Protein AF-A0A836T9J8-F1 (afdb_monomer)

Solvent-accessible surface area (backbone atoms only — not comparable to full-atom values): 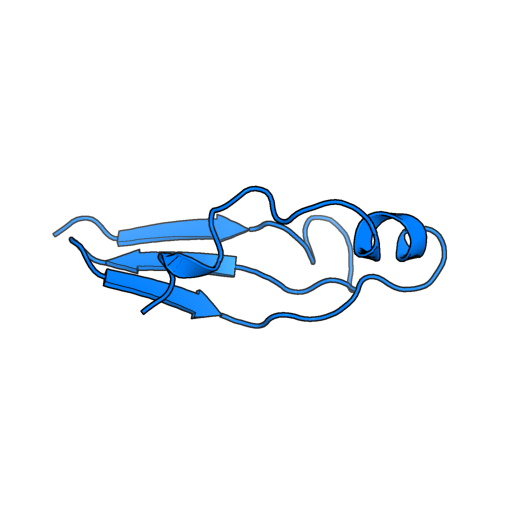3378 Å² total; per-residue (Å²): 137,61,76,46,78,48,76,78,27,40,70,98,49,81,48,17,36,26,30,45,38,33,52,76,88,47,31,41,70,48,63,82,46,65,38,56,77,98,49,32,72,58,64,78,51,78,69,100,59,68,77,88,66,50,105

Secondary structure (DSSP, 8-state):
--EEEEESSSSSSSS---EEEEETTEEEEE--PPP-GGGGGGGGSPPSS-GGG--

pLDDT: mean 96.82, std 3.72, range [72.12, 98.56]

Sequence (55 aa):
MNIRIQSFGATEGVTGSCHLLQVGKLKILVDCGMFQGLDENKNYNPFPFDPRKID

Foldseek 3Di:
DDWDKDFPDPPVHNFQGWIWIDDPQATAIDDGTADDDPCNVVNPDDDPDDPVSHD

Mean predicted aligned error: 2.3 Å

Nearest PDB structures (foldseek):
  3ie1-assembly4_D  TM=9.877E-01  e=3.653E-03  Thermus thermophilus HB8
  7ycx-assembly1_K  TM=8.010E-01  e=4.595E-02  Homo sapiens
  1wdu-assembly1_A  TM=4.789E-01  e=2.050E+00  Bombyx mori
  1zx4-assembly1_B  TM=5.844E-01  e=6.014E+00  Punavirus P1

Radius of gyration: 11.95 Å; Cα contacts (8 Å, |Δi|>4): 86; chains: 1; bounding box: 27×13×36 Å

Structure (mmCIF, N/CA/C/O backbone):
data_AF-A0A836T9J8-F1
#
_entry.id   AF-A0A836T9J8-F1
#
loop_
_atom_site.group_PDB
_atom_site.id
_atom_site.type_symbol
_atom_site.label_atom_id
_atom_site.label_alt_id
_atom_site.label_comp_id
_atom_site.label_asym_id
_atom_site.label_entity_id
_atom_site.label_seq_id
_atom_site.pdbx_PDB_ins_code
_atom_site.Cartn_x
_atom_site.Cartn_y
_atom_site.Cartn_z
_atom_site.occupancy
_atom_site.B_iso_or_equiv
_atom_site.auth_seq_id
_atom_site.auth_comp_id
_atom_site.auth_asym_id
_atom_site.auth_atom_id
_atom_site.pdbx_PDB_model_num
ATOM 1 N N . MET A 1 1 ? -5.981 -4.630 24.630 1.00 72.12 1 MET A N 1
ATOM 2 C CA . MET A 1 1 ? -6.271 -3.831 23.419 1.00 72.12 1 MET A CA 1
ATOM 3 C C . MET A 1 1 ? -5.298 -4.298 22.348 1.00 72.12 1 MET A C 1
ATOM 5 O O . MET A 1 1 ? -4.107 -4.242 22.610 1.00 72.12 1 MET A O 1
ATOM 9 N N . ASN A 1 2 ? -5.771 -4.886 21.245 1.00 88.38 2 ASN A N 1
ATOM 10 C CA . ASN A 1 2 ? -4.882 -5.427 20.208 1.00 88.38 2 ASN A CA 1
ATOM 11 C C . ASN A 1 2 ? -4.623 -4.355 19.143 1.00 88.38 2 ASN A C 1
ATOM 13 O O . ASN A 1 2 ? -5.581 -3.750 18.655 1.00 88.38 2 ASN A O 1
ATOM 17 N N . ILE A 1 3 ? -3.353 -4.136 18.816 1.00 97.06 3 ILE A N 1
ATOM 18 C CA . ILE A 1 3 ? -2.898 -3.211 17.779 1.00 97.06 3 ILE A CA 1
ATOM 19 C C . ILE A 1 3 ? -2.131 -4.048 16.764 1.00 97.06 3 ILE A C 1
ATOM 21 O O . ILE A 1 3 ? -1.190 -4.753 17.128 1.00 97.06 3 ILE A O 1
ATOM 25 N N . ARG A 1 4 ? -2.541 -3.987 15.499 1.00 97.94 4 ARG A N 1
ATOM 26 C CA . ARG A 1 4 ? -1.887 -4.711 14.407 1.00 97.94 4 ARG A CA 1
ATOM 27 C C . ARG A 1 4 ? -1.666 -3.775 13.235 1.00 97.94 4 ARG A C 1
ATOM 29 O O . ARG A 1 4 ? -2.576 -3.043 12.863 1.00 97.94 4 ARG A O 1
ATOM 36 N N . ILE A 1 5 ? -0.490 -3.862 12.630 1.00 97.81 5 ILE A N 1
ATOM 37 C CA . ILE A 1 5 ? -0.186 -3.230 11.350 1.00 97.81 5 ILE A CA 1
ATOM 38 C C . ILE A 1 5 ? 0.026 -4.310 10.288 1.00 97.81 5 ILE A C 1
ATOM 40 O O . ILE A 1 5 ? 0.604 -5.363 10.571 1.00 97.81 5 ILE A O 1
ATOM 44 N N . GLN A 1 6 ? -0.471 -4.066 9.081 1.00 98.00 6 GLN A N 1
ATOM 45 C CA . GLN A 1 6 ? -0.194 -4.881 7.904 1.00 98.00 6 GLN A CA 1
ATOM 46 C C . GLN A 1 6 ? 0.223 -3.976 6.746 1.00 98.00 6 GLN A C 1
ATOM 48 O O . GLN A 1 6 ? -0.505 -3.053 6.392 1.00 98.00 6 GLN A O 1
ATOM 53 N N . SER A 1 7 ? 1.387 -4.253 6.164 1.00 98.12 7 SER A N 1
ATOM 54 C CA . SER A 1 7 ? 1.921 -3.516 5.017 1.00 98.12 7 SER A CA 1
ATOM 55 C C . SER A 1 7 ? 1.504 -4.178 3.708 1.00 98.12 7 SER A C 1
ATOM 57 O O . SER A 1 7 ? 1.598 -5.399 3.576 1.00 98.12 7 SER A O 1
ATOM 59 N N . PHE A 1 8 ? 1.049 -3.370 2.753 1.00 97.75 8 PHE A N 1
ATOM 60 C CA . PHE A 1 8 ? 0.624 -3.798 1.416 1.00 97.75 8 PHE A CA 1
ATOM 61 C C . PHE A 1 8 ? 1.463 -3.194 0.284 1.00 97.75 8 PHE A C 1
ATOM 63 O O . PHE A 1 8 ? 1.383 -3.661 -0.849 1.00 97.75 8 PHE A O 1
ATOM 70 N N . GLY A 1 9 ? 2.314 -2.218 0.591 1.00 97.56 9 GLY A N 1
ATOM 71 C CA . GLY A 1 9 ? 3.386 -1.753 -0.282 1.00 97.56 9 GLY A CA 1
ATOM 72 C C . GLY A 1 9 ? 4.498 -1.106 0.536 1.00 97.56 9 GLY A C 1
ATOM 73 O O . GLY A 1 9 ? 4.530 -1.283 1.758 1.00 97.56 9 GLY A O 1
ATOM 74 N N . ALA A 1 10 ? 5.477 -0.488 -0.133 1.00 97.44 10 ALA A N 1
ATOM 75 C CA . ALA A 1 10 ? 6.762 -0.111 0.477 1.00 97.44 10 ALA A CA 1
ATOM 76 C C . ALA A 1 10 ? 7.412 -1.250 1.306 1.00 97.44 10 ALA A C 1
ATOM 78 O O . ALA A 1 10 ? 8.119 -1.028 2.286 1.00 97.44 10 ALA A O 1
ATOM 79 N N . THR A 1 11 ? 7.129 -2.505 0.939 1.00 95.75 11 THR A N 1
ATOM 80 C CA . THR A 1 11 ? 7.654 -3.703 1.602 1.00 95.75 11 THR A CA 1
ATOM 81 C C . THR A 1 11 ? 8.794 -4.225 0.749 1.00 95.75 11 THR A C 1
ATOM 83 O O . THR A 1 11 ? 8.555 -4.634 -0.383 1.00 95.75 11 THR A O 1
ATOM 86 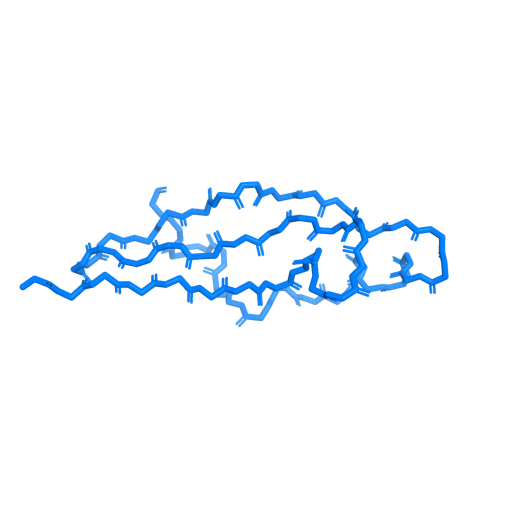N N . GLU A 1 12 ? 10.023 -4.127 1.265 1.00 95.25 12 GLU A N 1
ATOM 87 C CA . GLU A 1 12 ? 11.256 -4.405 0.504 1.00 95.25 12 GLU A CA 1
ATOM 88 C C . GLU A 1 12 ? 11.380 -3.560 -0.786 1.00 95.25 12 GLU A C 1
ATOM 90 O O . GLU A 1 12 ? 12.073 -3.919 -1.734 1.00 95.25 12 GLU A O 1
ATOM 95 N N . GLY A 1 13 ? 10.721 -2.398 -0.807 1.00 94.81 13 GLY A N 1
A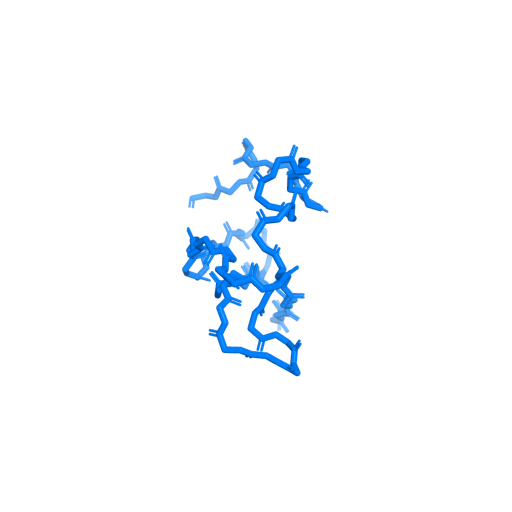TOM 96 C CA . GLY A 1 13 ? 10.695 -1.438 -1.907 1.00 94.81 13 GLY A CA 1
ATOM 97 C C . GLY A 1 13 ? 10.318 -0.044 -1.402 1.00 94.81 13 GLY A C 1
ATOM 98 O O . GLY A 1 13 ? 10.017 0.131 -0.224 1.00 94.81 13 GLY A O 1
ATOM 99 N N . VAL A 1 14 ? 10.345 0.959 -2.284 1.00 97.50 14 VAL A N 1
ATOM 100 C CA . VAL A 1 14 ? 10.142 2.374 -1.897 1.00 97.50 14 VAL A CA 1
ATOM 101 C C . VAL A 1 14 ? 8.734 2.883 -2.223 1.00 97.50 14 VAL A C 1
ATOM 103 O O . VAL A 1 14 ? 8.201 3.733 -1.517 1.00 97.50 14 VAL A O 1
ATOM 106 N N . THR A 1 15 ? 8.118 2.383 -3.295 1.00 98.25 1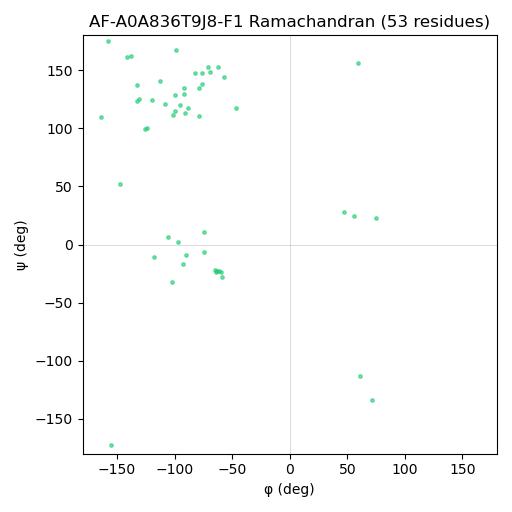5 THR A N 1
ATOM 107 C CA . THR A 1 15 ? 6.855 2.915 -3.830 1.00 98.25 15 THR A CA 1
ATOM 108 C C . THR A 1 15 ? 5.655 2.089 -3.362 1.00 98.25 15 THR A C 1
ATOM 110 O O . THR A 1 15 ? 5.804 1.002 -2.796 1.00 98.25 15 THR A O 1
ATOM 113 N N . GLY A 1 16 ? 4.446 2.618 -3.560 1.00 98.12 16 GLY A N 1
ATOM 114 C CA . GLY A 1 16 ? 3.218 1.937 -3.151 1.00 98.12 16 GLY A CA 1
ATOM 115 C C . GLY A 1 16 ? 2.935 1.954 -1.645 1.00 98.12 16 GLY A C 1
ATOM 116 O O . GLY A 1 16 ? 2.245 1.058 -1.175 1.00 98.12 16 GLY A O 1
ATOM 117 N N . SER A 1 17 ? 3.486 2.909 -0.876 1.00 98.50 17 SER A N 1
ATOM 118 C CA . SER A 1 17 ? 3.260 3.017 0.582 1.00 98.50 17 SER A CA 1
ATOM 119 C C . SER A 1 17 ? 1.773 2.876 0.922 1.00 98.50 17 SER A C 1
ATOM 121 O O . SER A 1 17 ? 0.945 3.654 0.443 1.00 98.50 17 SER A O 1
ATOM 123 N N . CYS A 1 18 ? 1.429 1.838 1.683 1.00 98.38 18 CYS A N 1
ATOM 124 C CA . CYS A 1 18 ? 0.049 1.487 1.998 1.00 98.38 18 CYS A CA 1
ATOM 125 C C . CYS A 1 18 ? 0.033 0.520 3.185 1.00 98.38 18 CYS A C 1
ATOM 127 O O . CYS A 1 18 ? 0.454 -0.636 3.061 1.00 98.38 18 CYS A O 1
ATOM 129 N N . HIS A 1 19 ? -0.434 0.987 4.344 1.00 98.44 19 HIS A N 1
ATOM 130 C CA . HIS A 1 19 ? -0.392 0.229 5.595 1.00 98.44 19 HIS A CA 1
ATOM 131 C C . HIS A 1 19 ? -1.742 0.280 6.308 1.00 98.44 19 HIS A C 1
ATOM 133 O O . HIS A 1 19 ? -2.248 1.349 6.640 1.00 98.44 19 HIS A O 1
ATOM 139 N N . LEU A 1 20 ? -2.326 -0.882 6.594 1.00 98.38 20 LEU A N 1
ATOM 140 C CA . LEU A 1 20 ? -3.561 -0.975 7.366 1.00 98.38 20 LEU A CA 1
ATOM 141 C C . LEU A 1 20 ? -3.235 -1.124 8.850 1.00 98.38 20 LEU A C 1
ATOM 143 O O . LEU A 1 20 ? -2.708 -2.153 9.284 1.00 98.38 20 LEU A O 1
ATOM 147 N N . LEU A 1 21 ? -3.585 -0.104 9.626 1.00 98.44 21 LEU A N 1
ATOM 148 C CA . LEU A 1 21 ? -3.523 -0.105 11.078 1.00 98.44 21 LEU A CA 1
ATOM 149 C C . LEU A 1 21 ? -4.893 -0.490 11.644 1.00 98.44 21 LEU A C 1
ATOM 151 O O . LEU A 1 21 ? -5.889 0.199 11.433 1.00 98.44 21 LEU A O 1
ATOM 155 N N . GLN A 1 22 ? -4.937 -1.577 12.408 1.00 98.00 22 GLN A N 1
ATOM 156 C CA . GLN A 1 22 ? -6.134 -2.014 13.113 1.00 98.00 22 GLN A CA 1
ATOM 157 C C . GLN A 1 22 ? -5.981 -1.790 14.619 1.00 98.00 22 GLN A C 1
ATOM 159 O O . GLN A 1 22 ? -5.095 -2.369 15.255 1.00 98.00 22 GLN A O 1
ATOM 164 N N . VAL A 1 23 ? -6.885 -0.990 15.194 1.00 97.56 23 VAL A N 1
ATOM 165 C CA . VAL A 1 23 ? -6.960 -0.701 16.636 1.00 97.56 23 VAL A CA 1
ATOM 166 C C . VAL A 1 23 ? -8.355 -1.064 17.136 1.00 97.56 23 VAL A C 1
ATOM 168 O O . VAL A 1 23 ? -9.330 -0.337 16.944 1.00 97.56 23 VAL A O 1
ATOM 171 N N . GLY A 1 24 ? -8.479 -2.233 17.768 1.00 95.06 24 GLY A N 1
ATOM 172 C CA . GLY A 1 24 ? -9.792 -2.774 18.127 1.00 95.06 24 GLY A CA 1
ATOM 173 C C . GLY A 1 24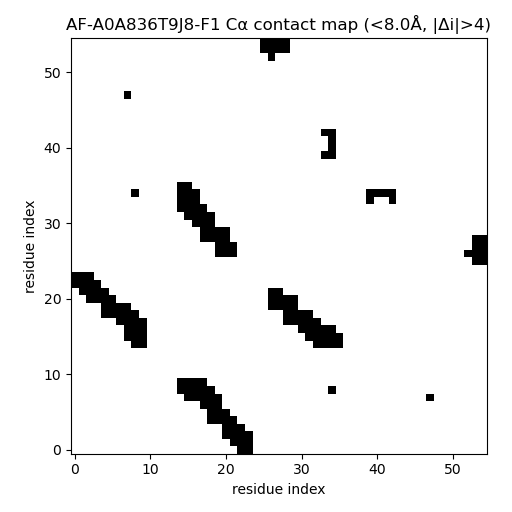 ? -10.659 -3.026 16.885 1.00 95.06 24 GLY A C 1
ATOM 174 O O . GLY A 1 24 ? -10.348 -3.917 16.092 1.00 95.06 24 GLY A O 1
ATOM 175 N N . LYS A 1 25 ? -11.756 -2.266 16.744 1.00 94.56 25 LYS A N 1
ATOM 176 C CA . LYS A 1 25 ? -12.664 -2.323 15.581 1.00 94.56 25 LYS A CA 1
ATOM 177 C C . LYS A 1 25 ? -12.311 -1.319 14.479 1.00 94.56 25 LYS A C 1
ATOM 179 O O . LYS A 1 25 ? -12.794 -1.501 13.369 1.00 94.56 25 LYS A O 1
ATOM 184 N N . LEU A 1 26 ? -11.493 -0.315 14.796 1.00 97.06 26 LEU A N 1
ATOM 185 C CA . LEU A 1 26 ? -11.108 0.749 13.879 1.00 97.06 26 LEU A CA 1
ATOM 186 C C . LEU A 1 26 ? -10.062 0.241 12.879 1.00 97.06 26 LEU A C 1
ATOM 188 O O . LEU A 1 26 ? -9.127 -0.470 13.270 1.00 97.06 26 LEU A O 1
ATOM 192 N N . LYS A 1 27 ? -10.216 0.622 11.615 1.00 98.19 27 LYS A N 1
ATOM 193 C CA . LYS A 1 27 ? -9.356 0.293 10.479 1.00 98.19 27 LYS A CA 1
ATOM 194 C C . LYS A 1 27 ? -8.909 1.574 9.791 1.00 98.19 27 LYS A C 1
ATOM 196 O O . LYS A 1 27 ? -9.626 2.129 8.969 1.00 98.19 27 LYS A O 1
ATOM 201 N N . ILE A 1 28 ? -7.694 2.002 10.102 1.00 98.44 28 ILE A N 1
ATOM 202 C CA . ILE A 1 28 ? -7.095 3.215 9.550 1.00 98.44 28 ILE A CA 1
ATOM 203 C C . ILE A 1 28 ? -6.146 2.817 8.427 1.00 98.44 28 ILE A C 1
ATOM 205 O O . ILE A 1 28 ? -5.258 1.983 8.630 1.00 98.44 28 ILE A O 1
ATOM 209 N N . LEU A 1 29 ? -6.303 3.439 7.262 1.00 98.56 29 LEU A N 1
ATOM 210 C CA . LEU A 1 29 ? -5.321 3.343 6.193 1.00 98.56 29 LEU A CA 1
ATOM 211 C C . LEU A 1 29 ? -4.271 4.448 6.362 1.00 98.56 29 LEU A C 1
ATOM 213 O O . LEU A 1 29 ? -4.597 5.633 6.326 1.00 98.56 29 LEU A O 1
ATOM 217 N N . VAL A 1 30 ? -3.017 4.056 6.567 1.00 98.50 30 VAL A N 1
ATOM 218 C CA . VAL A 1 30 ? -1.866 4.962 6.599 1.00 98.50 30 VAL A CA 1
ATOM 219 C C . VAL A 1 30 ? -1.185 4.890 5.239 1.00 98.50 30 VAL A C 1
ATOM 221 O O . VAL A 1 30 ? -0.665 3.838 4.862 1.00 98.50 30 VAL A O 1
ATOM 224 N N . ASP A 1 31 ? -1.216 6.018 4.532 1.00 98.38 31 ASP A N 1
ATOM 225 C CA . ASP A 1 31 ? -0.868 6.175 3.118 1.00 98.38 31 ASP A CA 1
ATOM 226 C C . ASP A 1 31 ? -1.692 5.324 2.136 1.00 98.38 31 ASP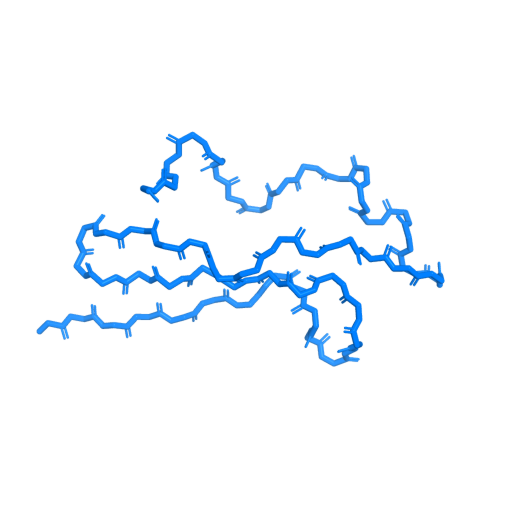 A C 1
ATOM 228 O O . ASP A 1 31 ? -2.253 4.272 2.442 1.00 98.38 31 ASP A O 1
ATOM 232 N N . CYS A 1 32 ? -1.750 5.804 0.896 1.00 97.94 32 CYS A N 1
ATOM 233 C CA . CYS A 1 32 ? -2.322 5.090 -0.242 1.00 97.94 32 CYS A CA 1
ATOM 234 C C . CYS A 1 32 ? -1.556 5.465 -1.519 1.00 97.94 32 CYS A C 1
ATOM 236 O O . CYS A 1 32 ? -2.123 5.937 -2.506 1.00 97.94 32 CYS A O 1
ATOM 238 N N . GLY A 1 33 ? -0.231 5.344 -1.459 1.00 98.25 33 GLY A N 1
ATOM 239 C CA . GLY A 1 33 ? 0.660 5.669 -2.563 1.00 98.25 33 GLY A CA 1
ATOM 240 C C . GLY A 1 33 ? 0.555 4.665 -3.709 1.00 98.25 33 GLY A C 1
ATOM 241 O O . GLY A 1 33 ? 0.254 3.491 -3.509 1.00 98.25 33 GLY A O 1
ATOM 242 N N . MET A 1 34 ? 0.855 5.128 -4.920 1.00 98.38 34 MET A N 1
ATOM 243 C CA . MET A 1 34 ? 0.956 4.277 -6.107 1.00 98.38 34 MET A CA 1
ATOM 244 C C . MET A 1 34 ? 2.335 3.610 -6.184 1.00 98.38 34 MET A C 1
ATOM 246 O O . MET A 1 34 ? 3.351 4.195 -5.793 1.00 98.38 34 MET A O 1
ATOM 250 N N . PHE A 1 35 ? 2.383 2.394 -6.722 1.00 98.56 35 PHE A N 1
ATOM 251 C CA . PHE A 1 35 ? 3.622 1.768 -7.175 1.00 98.56 35 PHE A CA 1
ATOM 252 C C . PHE A 1 35 ? 4.149 2.491 -8.420 1.00 98.56 35 PHE A C 1
ATOM 254 O O . PHE A 1 35 ? 3.372 3.007 -9.221 1.00 98.56 35 PHE A O 1
ATOM 261 N N . GLN A 1 36 ? 5.466 2.535 -8.597 1.00 98.12 36 GLN A N 1
ATOM 262 C CA . GLN A 1 36 ? 6.109 3.170 -9.755 1.00 98.12 36 GLN A CA 1
ATOM 263 C C . GLN A 1 36 ? 7.257 2.297 -10.273 1.00 98.12 36 GLN A C 1
ATOM 265 O O . GLN A 1 36 ? 7.771 1.438 -9.550 1.00 98.12 36 GLN A O 1
ATOM 270 N N . GLY A 1 37 ? 7.688 2.539 -11.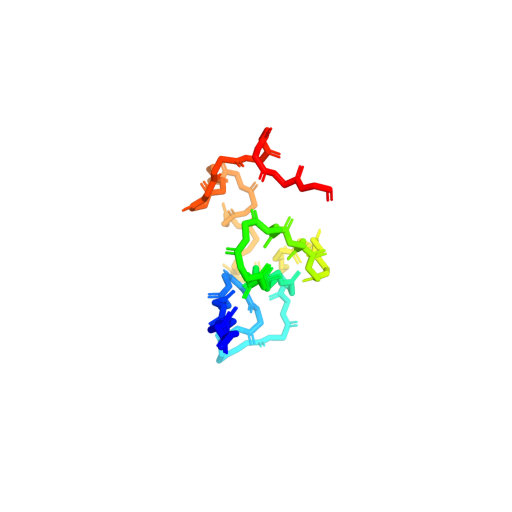512 1.00 96.94 37 GLY A N 1
ATOM 271 C CA . GLY A 1 37 ? 8.789 1.807 -12.136 1.00 96.94 37 GLY A CA 1
ATOM 272 C C . GLY A 1 37 ? 8.394 0.372 -12.480 1.00 96.94 37 GLY A C 1
ATOM 273 O O . GLY A 1 37 ? 7.319 0.129 -13.019 1.00 96.94 37 GLY A O 1
ATOM 274 N N . LEU A 1 38 ? 9.255 -0.596 -12.156 1.00 96.06 38 LEU A N 1
ATOM 275 C CA . LEU A 1 38 ? 9.043 -2.006 -12.521 1.00 96.06 38 LEU A CA 1
ATOM 276 C C . LEU A 1 38 ? 7.772 -2.619 -11.903 1.00 96.06 38 LEU A C 1
ATOM 278 O O . LEU A 1 38 ? 7.228 -3.582 -12.436 1.00 96.06 38 LEU A O 1
ATOM 282 N N . ASP A 1 39 ? 7.287 -2.039 -10.805 1.00 96.75 39 ASP A N 1
ATOM 283 C CA . ASP A 1 39 ? 6.123 -2.509 -10.056 1.00 96.75 39 ASP A CA 1
ATOM 284 C C . ASP A 1 39 ? 4.814 -1.784 -10.409 1.00 96.75 39 ASP A C 1
ATOM 286 O O . ASP A 1 39 ? 3.773 -2.089 -9.831 1.00 96.75 39 ASP A O 1
ATOM 290 N N . GLU A 1 40 ? 4.823 -0.844 -11.359 1.00 98.12 40 GLU A N 1
ATOM 291 C CA . GLU A 1 40 ? 3.670 0.015 -11.674 1.00 98.12 40 GLU A CA 1
ATOM 292 C C . GLU A 1 40 ? 2.412 -0.771 -12.086 1.00 98.12 40 GLU A C 1
ATOM 294 O O . GLU A 1 40 ? 1.290 -0.360 -11.788 1.00 98.12 40 GLU A O 1
ATOM 299 N N . ASN A 1 41 ? 2.580 -1.963 -12.668 1.00 97.94 41 ASN A N 1
ATOM 300 C CA . ASN A 1 41 ? 1.467 -2.856 -13.002 1.00 97.94 41 ASN A CA 1
ATOM 301 C C . ASN A 1 41 ? 0.632 -3.274 -11.776 1.00 97.94 41 ASN A C 1
ATOM 303 O O . ASN A 1 41 ? -0.547 -3.596 -11.920 1.00 97.94 41 ASN A O 1
ATOM 307 N N . LYS A 1 42 ? 1.201 -3.242 -10.560 1.00 96.81 42 LYS A N 1
ATOM 308 C CA . LYS A 1 42 ? 0.475 -3.556 -9.318 1.00 96.81 42 LYS A CA 1
ATOM 309 C C . LYS A 1 42 ? -0.656 -2.566 -9.032 1.00 96.81 42 LYS A C 1
ATOM 311 O O . LYS A 1 42 ? -1.609 -2.955 -8.366 1.00 96.81 42 LYS A O 1
ATOM 316 N N . ASN A 1 43 ? -0.597 -1.344 -9.571 1.00 98.00 43 ASN A N 1
ATOM 317 C CA . ASN A 1 43 ? -1.644 -0.327 -9.400 1.00 98.00 43 ASN A CA 1
ATOM 318 C C . ASN A 1 43 ? -2.998 -0.734 -9.997 1.00 98.00 43 ASN A C 1
ATOM 320 O O . ASN A 1 43 ? -4.025 -0.198 -9.596 1.00 98.00 43 ASN A O 1
ATOM 324 N N . TYR A 1 44 ? -3.006 -1.662 -10.956 1.00 97.88 44 TYR A N 1
ATOM 325 C CA . TYR A 1 44 ? -4.230 -2.135 -11.607 1.00 97.88 44 TYR A CA 1
ATOM 326 C C . TYR A 1 44 ? -4.853 -3.345 -10.903 1.00 97.88 44 TYR A C 1
ATOM 328 O O . TYR A 1 44 ? -5.970 -3.744 -11.234 1.00 97.88 44 TYR A O 1
ATOM 336 N N . ASN A 1 45 ? -4.153 -3.930 -9.927 1.00 97.12 45 ASN A N 1
ATOM 337 C CA . ASN A 1 45 ? -4.716 -4.982 -9.095 1.00 97.12 45 ASN A CA 1
ATOM 338 C C . ASN A 1 45 ? -5.669 -4.374 -8.058 1.00 97.12 45 ASN A C 1
ATOM 340 O O . ASN A 1 45 ? -5.434 -3.267 -7.570 1.00 97.12 45 ASN A O 1
ATOM 344 N N . PRO A 1 46 ? -6.728 -5.095 -7.663 1.00 97.44 46 PRO A N 1
ATOM 345 C CA . PRO A 1 46 ? -7.546 -4.670 -6.539 1.00 97.44 46 PRO A CA 1
ATOM 346 C C . PRO A 1 46 ? -6.715 -4.633 -5.251 1.00 97.44 46 PRO A C 1
ATOM 348 O O . PRO A 1 46 ? -5.773 -5.411 -5.077 1.00 97.44 46 PRO A O 1
ATOM 351 N N . PHE A 1 47 ? -7.111 -3.773 -4.310 1.00 96.81 47 PHE A N 1
ATOM 352 C CA . PHE A 1 47 ? -6.532 -3.796 -2.971 1.00 96.81 47 PHE A CA 1
ATOM 353 C C . PHE A 1 47 ? -6.710 -5.180 -2.320 1.00 96.81 47 PHE A C 1
ATOM 355 O O . PHE A 1 47 ? -7.764 -5.806 -2.466 1.00 96.81 47 PHE A O 1
ATOM 362 N N . PRO A 1 48 ? -5.731 -5.644 -1.523 1.00 94.31 48 PRO A N 1
ATOM 363 C CA . PRO A 1 48 ? -5.828 -6.893 -0.761 1.00 94.31 48 PRO A CA 1
ATOM 364 C C . PRO A 1 48 ? -6.753 -6.785 0.470 1.00 94.31 48 PRO A C 1
ATOM 366 O O . PRO A 1 48 ? -6.777 -7.670 1.325 1.00 94.31 48 PRO A O 1
ATOM 369 N N . PHE A 1 49 ? -7.514 -5.695 0.578 1.00 96.50 49 PHE A N 1
ATOM 370 C CA . PHE A 1 49 ? -8.512 -5.418 1.602 1.00 96.50 49 PHE A CA 1
ATOM 371 C C . PHE A 1 49 ? -9.721 -4.720 0.966 1.00 96.50 49 PHE A C 1
ATOM 373 O O . PHE A 1 49 ? -9.631 -4.163 -0.123 1.00 96.50 49 PHE A O 1
ATOM 380 N N . ASP A 1 50 ? -10.866 -4.742 1.650 1.00 97.31 50 ASP A N 1
ATOM 381 C CA . ASP A 1 50 ? -12.068 -4.040 1.192 1.00 97.31 50 ASP A CA 1
ATOM 382 C C . ASP A 1 50 ? -11.958 -2.538 1.516 1.00 97.31 50 ASP A C 1
ATOM 384 O O . ASP A 1 50 ? -12.023 -2.182 2.699 1.00 97.31 50 ASP A O 1
ATOM 388 N N . PRO A 1 51 ? -11.816 -1.649 0.514 1.00 97.19 51 PRO 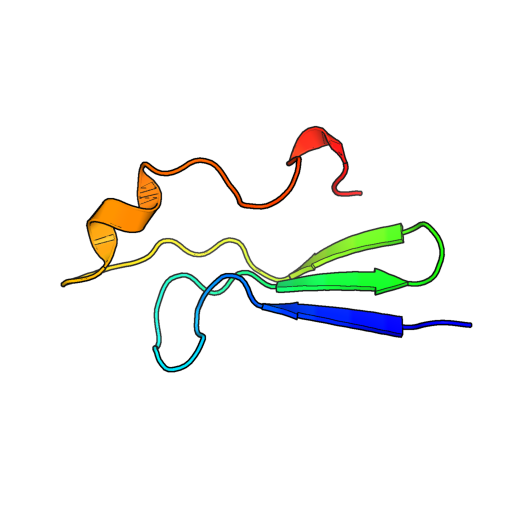A N 1
ATOM 389 C CA . PRO A 1 51 ? -11.648 -0.217 0.750 1.00 97.19 51 PRO A CA 1
ATOM 390 C C . PRO A 1 51 ? -12.881 0.420 1.404 1.00 97.19 51 PRO A C 1
ATOM 392 O O . PRO A 1 51 ? -12.758 1.438 2.073 1.00 97.19 51 PRO A O 1
ATOM 395 N N . ARG A 1 52 ? -14.066 -0.199 1.287 1.00 97.94 52 ARG A N 1
ATOM 396 C CA . ARG A 1 52 ? -15.305 0.284 1.926 1.00 97.94 52 ARG A CA 1
ATOM 397 C C . ARG A 1 52 ? -15.351 0.029 3.434 1.00 97.94 52 ARG A C 1
ATOM 399 O O . ARG A 1 52 ? -16.303 0.443 4.084 1.00 97.94 52 ARG A O 1
ATOM 406 N N . LYS A 1 53 ? -14.370 -0.697 3.979 1.00 97.44 53 LYS A N 1
ATOM 407 C CA . LYS A 1 53 ? -14.237 -0.995 5.414 1.00 97.44 53 LYS A CA 1
ATOM 408 C C . LYS A 1 53 ? -13.125 -0.191 6.088 1.00 97.44 53 LYS A C 1
ATOM 410 O O . LYS A 1 53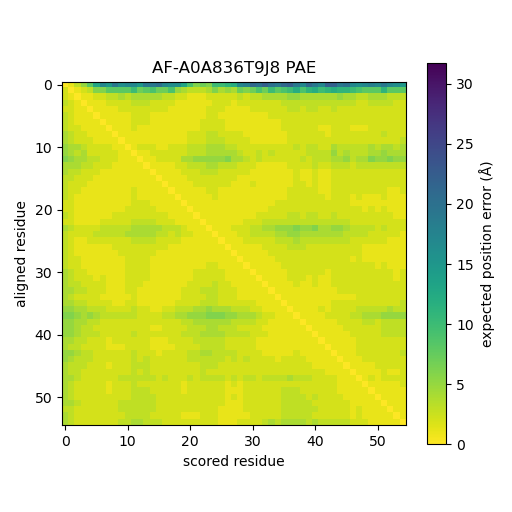 ? -12.788 -0.522 7.221 1.00 97.44 53 LYS A O 1
ATOM 415 N N . ILE A 1 54 ? -12.509 0.753 5.382 1.00 97.69 54 ILE A N 1
ATOM 416 C CA . ILE A 1 54 ? -11.607 1.732 5.988 1.00 97.69 54 ILE A CA 1
ATOM 417 C C . ILE A 1 54 ? -12.475 2.809 6.640 1.00 97.69 54 ILE A C 1
ATOM 419 O O . ILE A 1 54 ? -13.465 3.228 6.037 1.00 97.69 54 ILE A O 1
ATOM 423 N N . ASP A 1 55 ? -12.125 3.180 7.868 1.00 97.56 55 ASP A N 1
ATOM 424 C CA . ASP A 1 55 ? -12.786 4.234 8.643 1.00 97.56 55 ASP A CA 1
ATOM 425 C C . ASP A 1 55 ? -12.225 5.628 8.319 1.00 97.56 55 ASP A C 1
ATOM 427 O O . ASP A 1 55 ? -11.005 5.732 8.039 1.00 97.56 55 ASP A O 1
#